Protein AF-A0A2T4HNB2-F1 (afdb_monomer_lite)

Sequence (118 aa):
MADAANAADANAVDANAAAPASALREVIYSCVPATTIIAHYDNSDPDDAEVKISFQGKVYDLDIARSASGARYTSDDGRGPGKTLTWWTKGFEATLYEGTKGGKPEEDKVIATCKEKA

Structure (mmCIF, N/CA/C/O backbone):
data_AF-A0A2T4HNB2-F1
#
_entry.id   AF-A0A2T4HNB2-F1
#
loop_
_atom_site.group_PDB
_atom_site.id
_atom_site.type_symbol
_atom_site.label_atom_id
_atom_site.label_alt_id
_atom_site.label_comp_id
_atom_site.label_asym_id
_atom_site.label_entity_id
_atom_site.label_seq_id
_atom_site.pdbx_PDB_ins_code
_atom_site.Cartn_x
_atom_site.Cartn_y
_atom_site.Cartn_z
_atom_site.occupancy
_atom_site.B_iso_or_equiv
_atom_site.auth_seq_id
_atom_site.auth_comp_id
_atom_site.auth_asym_id
_atom_site.auth_atom_id
_atom_site.pdbx_PDB_model_num
ATOM 1 N N . MET A 1 1 ? 72.584 4.976 -15.816 1.00 38.25 1 MET A N 1
ATOM 2 C CA . MET A 1 1 ? 71.810 5.989 -16.561 1.00 38.25 1 MET A CA 1
ATOM 3 C C . MET A 1 1 ? 70.372 5.842 -16.112 1.00 38.25 1 MET A C 1
ATOM 5 O O . MET A 1 1 ? 69.913 4.714 -15.996 1.00 38.25 1 MET A O 1
ATOM 9 N N . ALA A 1 2 ? 69.790 6.955 -15.680 1.00 42.81 2 ALA A N 1
ATOM 10 C CA . ALA A 1 2 ? 68.493 7.054 -15.024 1.00 42.81 2 ALA A CA 1
ATOM 11 C C . ALA A 1 2 ? 67.327 6.877 -16.007 1.00 42.81 2 ALA A C 1
ATOM 13 O O . ALA A 1 2 ? 67.513 7.148 -17.184 1.00 42.81 2 ALA A O 1
ATOM 14 N N . ASP A 1 3 ? 66.175 6.443 -15.489 1.00 38.00 3 ASP A N 1
ATOM 15 C CA . ASP A 1 3 ? 64.845 7.072 -15.639 1.00 38.00 3 ASP A CA 1
ATOM 16 C C . ASP A 1 3 ? 63.863 6.241 -14.781 1.00 38.00 3 ASP A C 1
ATOM 18 O O . ASP A 1 3 ? 63.739 5.034 -14.962 1.00 38.00 3 ASP A O 1
ATOM 22 N N . ALA A 1 4 ? 63.456 6.714 -13.598 1.00 41.38 4 ALA A N 1
ATOM 23 C CA . ALA A 1 4 ? 62.375 7.673 -13.324 1.00 41.38 4 ALA A CA 1
ATOM 24 C C . ALA A 1 4 ? 60.965 7.050 -13.444 1.00 41.38 4 ALA A C 1
ATOM 26 O O . ALA A 1 4 ? 60.586 6.467 -14.453 1.00 41.38 4 ALA A O 1
ATOM 27 N N . ALA A 1 5 ? 60.222 7.154 -12.339 1.00 48.69 5 ALA A N 1
ATOM 28 C CA . ALA A 1 5 ? 58.898 6.599 -12.076 1.00 48.69 5 ALA A CA 1
ATOM 29 C C . ALA A 1 5 ? 57.784 7.182 -12.962 1.00 48.69 5 ALA A C 1
ATOM 31 O O . ALA A 1 5 ? 57.887 8.341 -13.353 1.00 48.69 5 ALA A O 1
ATOM 32 N N . ASN A 1 6 ? 56.660 6.463 -13.127 1.00 42.88 6 ASN A N 1
ATOM 33 C CA . ASN A 1 6 ? 55.354 7.132 -13.076 1.00 42.88 6 ASN A CA 1
ATOM 34 C C . ASN A 1 6 ? 54.165 6.203 -12.749 1.00 42.88 6 ASN A C 1
ATOM 36 O O . ASN A 1 6 ? 53.884 5.256 -13.475 1.00 42.88 6 ASN A O 1
ATOM 40 N N . ALA A 1 7 ? 53.495 6.557 -11.649 1.00 39.38 7 ALA A N 1
ATOM 41 C CA . ALA A 1 7 ? 52.068 6.448 -11.337 1.00 39.38 7 ALA A CA 1
ATOM 42 C C . ALA A 1 7 ? 51.288 5.182 -11.749 1.00 39.38 7 ALA A C 1
ATOM 44 O O . ALA A 1 7 ? 50.820 5.035 -12.876 1.00 39.38 7 ALA A O 1
ATOM 45 N N . ALA A 1 8 ? 51.004 4.348 -10.746 1.00 47.38 8 ALA A N 1
ATOM 46 C CA . ALA A 1 8 ? 49.711 3.687 -10.658 1.00 47.38 8 ALA A CA 1
ATOM 47 C C . ALA A 1 8 ? 48.630 4.765 -10.487 1.00 47.38 8 ALA A C 1
ATOM 49 O O . ALA A 1 8 ? 48.736 5.521 -9.533 1.00 47.38 8 ALA A O 1
ATOM 50 N N . ASP A 1 9 ? 47.655 4.847 -11.398 1.00 45.56 9 ASP A N 1
ATOM 51 C CA . ASP A 1 9 ? 46.276 5.281 -11.118 1.00 45.56 9 ASP A CA 1
ATOM 52 C C . ASP A 1 9 ? 45.421 5.273 -12.397 1.00 45.56 9 ASP A C 1
ATOM 54 O O . ASP A 1 9 ? 45.626 6.073 -13.307 1.00 45.56 9 ASP A O 1
ATOM 58 N N . ALA A 1 10 ? 44.450 4.359 -12.443 1.00 41.78 10 ALA A N 1
ATOM 59 C CA . ALA A 1 10 ? 43.152 4.534 -13.106 1.00 41.78 10 ALA A CA 1
ATOM 60 C C . ALA A 1 10 ? 42.201 3.418 -12.635 1.00 41.78 10 ALA A C 1
ATOM 62 O O . ALA A 1 10 ? 41.686 2.619 -13.416 1.00 41.78 10 ALA A O 1
ATOM 63 N N . ASN A 1 11 ? 42.018 3.331 -11.317 1.00 49.69 11 ASN A N 1
ATOM 64 C CA . ASN A 1 11 ? 40.928 2.584 -10.709 1.00 49.69 11 ASN A CA 1
ATOM 65 C C . ASN A 1 11 ? 39.737 3.537 -10.557 1.00 49.69 11 ASN A C 1
ATOM 67 O O . ASN A 1 11 ? 39.718 4.316 -9.612 1.00 49.69 11 ASN A O 1
ATOM 71 N N . ALA A 1 12 ? 38.815 3.526 -11.522 1.00 48.88 12 ALA A N 1
ATOM 72 C CA . ALA A 1 12 ? 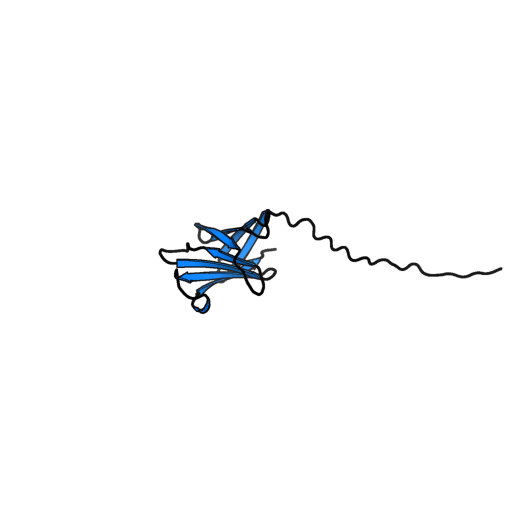37.412 3.940 -11.388 1.00 48.88 12 ALA A CA 1
ATOM 73 C C . ALA A 1 12 ? 36.772 3.947 -12.784 1.00 48.88 12 ALA A C 1
ATOM 75 O O . ALA A 1 12 ? 36.755 4.962 -13.477 1.00 48.88 12 ALA A O 1
ATOM 76 N N . VAL A 1 13 ? 36.245 2.800 -13.206 1.00 48.91 13 VAL A N 1
ATOM 77 C CA . VAL A 1 13 ? 35.044 2.821 -14.040 1.00 48.91 13 VAL A CA 1
ATOM 78 C C . VAL A 1 13 ? 33.923 2.280 -13.181 1.00 48.91 13 VAL A C 1
ATOM 80 O O . VAL A 1 13 ? 33.859 1.094 -12.862 1.00 48.91 13 VAL A O 1
ATOM 83 N N . ASP A 1 14 ? 33.100 3.218 -12.735 1.00 49.88 14 ASP A N 1
ATOM 84 C CA . ASP A 1 14 ? 31.805 3.017 -12.123 1.00 49.88 14 ASP A CA 1
ATOM 85 C C . ASP A 1 14 ? 30.997 1.979 -12.903 1.00 49.88 14 ASP A C 1
ATOM 87 O O . ASP A 1 14 ? 30.348 2.258 -13.908 1.00 49.88 14 ASP A O 1
ATOM 91 N N . ALA A 1 15 ? 31.018 0.755 -12.401 1.00 47.09 15 ALA A N 1
ATOM 92 C CA . ALA A 1 15 ? 29.986 -0.223 -12.650 1.00 47.09 15 ALA A CA 1
ATOM 93 C C . ALA A 1 15 ? 29.483 -0.665 -11.282 1.00 47.09 15 ALA A C 1
ATOM 95 O O . ALA A 1 15 ? 29.708 -1.790 -10.839 1.00 47.09 15 ALA A O 1
ATOM 96 N N . ASN A 1 16 ? 28.741 0.229 -10.620 1.00 42.62 16 ASN A N 1
ATOM 97 C CA . ASN A 1 16 ? 27.637 -0.213 -9.779 1.00 42.62 16 ASN A CA 1
ATOM 98 C C . ASN A 1 16 ? 26.616 -0.887 -10.710 1.00 42.62 16 ASN A C 1
ATOM 100 O O . ASN A 1 16 ? 25.561 -0.335 -11.021 1.00 42.62 16 ASN A O 1
ATOM 104 N N . ALA A 1 17 ? 26.988 -2.059 -11.224 1.00 39.75 17 ALA A N 1
ATOM 105 C CA . ALA A 1 17 ? 26.070 -3.011 -11.789 1.00 39.75 17 ALA A CA 1
ATOM 106 C C . ALA A 1 17 ? 25.174 -3.389 -10.618 1.00 39.75 17 ALA A C 1
ATOM 108 O O . ALA A 1 17 ? 25.547 -4.198 -9.768 1.00 39.75 17 ALA A O 1
ATOM 109 N N . ALA A 1 18 ? 24.027 -2.712 -10.530 1.00 39.84 18 ALA A N 1
ATOM 110 C CA . ALA A 1 18 ? 22.921 -3.210 -9.750 1.00 39.84 18 ALA A CA 1
ATOM 111 C C . ALA A 1 18 ? 22.789 -4.679 -10.153 1.00 39.84 18 ALA A C 1
ATOM 113 O O . ALA A 1 18 ? 22.585 -4.980 -11.333 1.00 39.84 18 ALA A O 1
ATOM 114 N N . ALA A 1 19 ? 23.002 -5.589 -9.196 1.00 42.53 19 ALA A N 1
ATOM 115 C CA . ALA A 1 19 ? 22.588 -6.974 -9.357 1.00 42.53 19 ALA A CA 1
ATOM 116 C C . ALA A 1 19 ? 21.189 -6.948 -9.988 1.00 42.53 19 ALA A C 1
ATOM 118 O O . ALA A 1 19 ? 20.431 -6.038 -9.622 1.00 42.53 19 ALA A O 1
ATOM 119 N N . PRO A 1 20 ? 20.853 -7.847 -10.939 1.00 46.44 20 PRO A N 1
ATOM 120 C CA . PRO A 1 20 ? 19.507 -7.868 -11.495 1.00 46.44 20 PRO A CA 1
ATOM 121 C C . PRO A 1 20 ? 18.585 -7.845 -10.290 1.00 46.44 20 PRO A C 1
ATOM 123 O O . PRO A 1 20 ? 18.707 -8.715 -9.424 1.00 46.44 20 PRO A O 1
ATOM 126 N N . ALA A 1 21 ? 17.813 -6.764 -10.144 1.00 53.16 21 ALA A N 1
ATOM 127 C CA . ALA A 1 21 ? 16.879 -6.670 -9.046 1.00 53.16 21 ALA A CA 1
ATOM 128 C C . ALA A 1 21 ? 16.061 -7.939 -9.197 1.00 53.16 21 ALA A C 1
ATOM 130 O O . ALA A 1 21 ? 15.466 -8.132 -10.257 1.00 53.16 21 ALA A O 1
ATOM 131 N N . SER A 1 22 ? 16.175 -8.866 -8.240 1.00 54.88 22 SER A N 1
ATOM 132 C CA . SER A 1 22 ? 15.353 -10.061 -8.250 1.00 54.88 22 SER A CA 1
ATOM 133 C C . SER A 1 22 ? 13.948 -9.545 -8.477 1.00 54.88 22 SER A C 1
ATOM 135 O O . SER A 1 22 ? 13.453 -8.758 -7.669 1.00 54.88 22 SER A O 1
ATOM 137 N N . ALA A 1 23 ? 13.400 -9.863 -9.649 1.00 74.25 23 ALA A N 1
ATOM 138 C CA . ALA A 1 23 ? 12.146 -9.289 -10.097 1.00 74.25 23 ALA A CA 1
ATOM 139 C C . ALA A 1 23 ? 11.083 -9.472 -9.013 1.00 74.25 23 ALA A C 1
ATOM 141 O O . A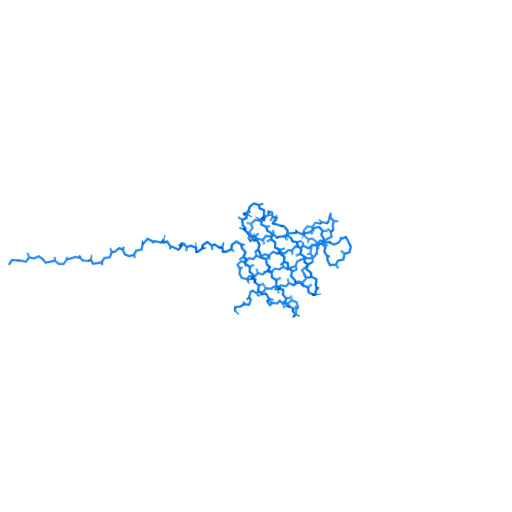LA A 1 23 ? 10.349 -8.551 -8.672 1.00 74.25 23 ALA A O 1
ATOM 142 N N . LEU A 1 24 ? 11.160 -10.630 -8.361 1.00 87.75 24 LEU A N 1
ATOM 143 C CA . LEU A 1 24 ? 10.506 -10.931 -7.109 1.00 87.75 24 LEU A CA 1
ATOM 144 C C . LEU A 1 24 ? 11.340 -10.453 -5.914 1.00 87.75 24 LEU A C 1
ATOM 146 O O . LEU A 1 24 ? 12.453 -10.939 -5.679 1.00 87.75 24 LEU A O 1
ATOM 150 N N . ARG A 1 25 ? 10.773 -9.548 -5.114 1.00 91.31 25 ARG A N 1
ATOM 151 C CA . ARG A 1 25 ? 11.370 -9.071 -3.859 1.00 91.31 25 ARG A CA 1
ATOM 152 C C . ARG A 1 25 ? 10.345 -9.107 -2.735 1.00 91.31 25 ARG A C 1
ATOM 154 O O . ARG A 1 25 ? 9.310 -8.461 -2.822 1.00 91.31 25 ARG A O 1
ATOM 161 N N . GLU A 1 26 ? 10.673 -9.778 -1.639 1.00 94.06 26 GLU A N 1
ATOM 162 C CA . GLU A 1 26 ? 9.913 -9.682 -0.391 1.00 94.06 26 GLU A CA 1
ATOM 163 C C . GLU A 1 26 ? 10.547 -8.648 0.544 1.00 94.06 26 GLU A C 1
ATOM 165 O O . GLU A 1 26 ? 11.769 -8.591 0.695 1.00 94.06 26 GLU A O 1
ATOM 170 N N . VAL A 1 27 ? 9.712 -7.818 1.168 1.00 95.19 27 VAL A N 1
ATOM 171 C CA . VAL A 1 27 ? 10.141 -6.736 2.054 1.00 95.19 27 VAL A CA 1
ATOM 172 C C . VAL A 1 27 ? 9.206 -6.629 3.240 1.00 95.19 27 VAL A C 1
ATOM 174 O O . VAL A 1 27 ? 7.992 -6.500 3.089 1.00 95.19 27 VAL A O 1
ATOM 177 N N . ILE A 1 28 ? 9.781 -6.618 4.437 1.00 96.62 28 ILE A N 1
ATOM 178 C CA . ILE A 1 28 ? 9.030 -6.452 5.677 1.00 96.62 28 ILE A CA 1
ATOM 179 C C . ILE A 1 28 ? 9.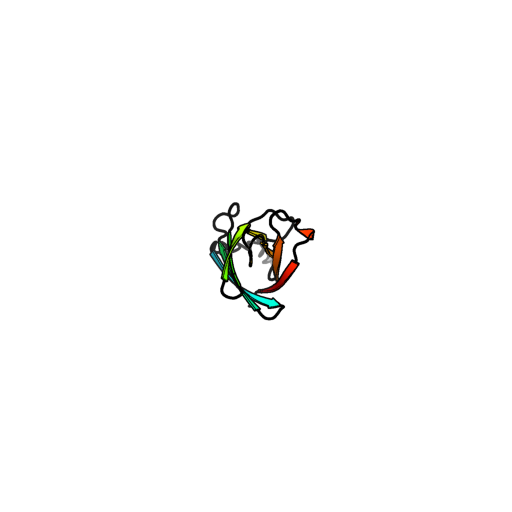155 -4.999 6.122 1.00 96.62 28 ILE A C 1
ATOM 181 O O . ILE A 1 28 ? 10.256 -4.491 6.312 1.00 96.62 28 ILE A O 1
ATOM 185 N N . TYR A 1 29 ? 8.029 -4.335 6.342 1.00 96.56 29 TYR A N 1
ATOM 186 C CA . TYR A 1 29 ? 7.964 -2.963 6.820 1.00 96.56 29 TYR A CA 1
ATOM 187 C C . TYR A 1 29 ? 7.495 -2.901 8.271 1.00 96.56 29 TYR A C 1
ATOM 189 O O . TYR A 1 29 ? 6.521 -3.549 8.661 1.00 96.56 29 TYR A O 1
ATOM 197 N N . SER A 1 30 ? 8.162 -2.064 9.062 1.00 96.44 30 SER A N 1
ATOM 198 C CA . SER A 1 30 ? 7.684 -1.636 10.378 1.00 96.44 30 SER A CA 1
ATOM 199 C C . SER A 1 30 ? 6.972 -0.297 10.234 1.00 96.44 30 SER A C 1
ATOM 201 O O . SER A 1 30 ? 7.547 0.654 9.703 1.00 96.44 30 SER A O 1
ATOM 203 N N . CYS A 1 31 ? 5.723 -0.224 10.686 1.00 96.19 31 CYS A N 1
ATOM 204 C CA . CYS A 1 31 ? 4.839 0.894 10.388 1.00 96.19 31 CYS A CA 1
ATOM 205 C C . CYS A 1 31 ? 4.265 1.563 11.642 1.00 96.19 31 CYS A C 1
ATOM 207 O O . CYS A 1 31 ? 4.210 0.976 12.725 1.00 96.19 31 CYS A O 1
ATOM 209 N N . VAL A 1 32 ? 3.803 2.799 11.457 1.00 94.81 32 VAL A N 1
ATOM 210 C CA . VAL A 1 32 ? 3.066 3.614 12.424 1.00 94.81 32 VAL A CA 1
ATOM 211 C C . VAL A 1 32 ? 1.667 3.890 11.854 1.00 94.81 32 VAL A C 1
ATOM 213 O O . VAL A 1 32 ? 1.586 4.394 10.732 1.00 94.81 32 VAL A O 1
ATOM 216 N N . PRO A 1 33 ? 0.570 3.594 12.584 1.00 91.81 33 PRO A N 1
ATOM 217 C CA . PRO A 1 33 ? 0.517 2.989 13.924 1.00 91.81 33 PRO A CA 1
ATOM 218 C C . PRO A 1 33 ? 1.101 1.570 13.946 1.00 91.81 33 PRO A C 1
ATOM 220 O O . PRO A 1 33 ? 1.179 0.946 12.898 1.00 91.81 33 PRO A O 1
ATOM 223 N N . ALA A 1 34 ? 1.519 1.084 15.125 1.00 91.44 34 ALA A N 1
ATOM 224 C CA . ALA A 1 34 ? 2.301 -0.148 15.295 1.00 91.44 34 ALA A CA 1
ATOM 225 C C . ALA A 1 34 ? 1.688 -1.353 14.560 1.00 91.44 34 ALA A C 1
ATOM 227 O O . ALA A 1 34 ? 0.768 -2.015 15.042 1.00 91.44 34 ALA A O 1
ATOM 228 N N . THR A 1 35 ? 2.204 -1.618 13.365 1.00 93.62 35 THR A N 1
ATOM 229 C CA . THR A 1 35 ? 1.752 -2.685 12.479 1.00 93.62 35 THR A CA 1
ATOM 230 C C . THR A 1 35 ? 2.901 -3.108 11.574 1.00 93.62 35 THR A C 1
ATOM 232 O O . THR A 1 35 ? 3.899 -2.395 11.430 1.00 93.62 35 THR A O 1
ATOM 235 N N . THR A 1 36 ? 2.777 -4.291 10.992 1.00 95.38 36 THR A N 1
ATOM 236 C CA . THR A 1 36 ? 3.758 -4.847 10.065 1.00 95.38 36 THR A CA 1
ATOM 237 C C . THR A 1 36 ? 3.067 -5.081 8.739 1.00 95.38 36 THR A C 1
ATOM 239 O O . THR A 1 36 ? 1.980 -5.659 8.704 1.00 95.38 36 THR A O 1
ATOM 242 N N . ILE A 1 37 ? 3.704 -4.619 7.668 1.00 96.81 37 ILE A N 1
ATOM 243 C CA . ILE A 1 37 ? 3.273 -4.885 6.298 1.00 96.81 37 ILE A CA 1
ATOM 244 C C . ILE A 1 37 ? 4.362 -5.710 5.634 1.00 96.81 37 ILE A C 1
ATOM 246 O O . ILE A 1 37 ? 5.529 -5.331 5.676 1.00 96.81 37 ILE A O 1
ATOM 250 N N . ILE A 1 38 ? 3.984 -6.835 5.040 1.00 96.94 38 ILE A N 1
ATOM 251 C CA . ILE A 1 38 ? 4.883 -7.630 4.199 1.00 96.94 38 ILE A CA 1
ATOM 252 C C . ILE A 1 38 ? 4.487 -7.339 2.760 1.00 96.94 38 ILE A C 1
ATOM 254 O O . ILE A 1 38 ? 3.328 -7.542 2.409 1.00 96.94 38 ILE A O 1
ATOM 258 N N . ALA A 1 39 ? 5.413 -6.822 1.964 1.00 96.62 39 ALA A N 1
ATOM 259 C CA . ALA A 1 39 ? 5.206 -6.530 0.555 1.00 96.62 39 ALA A CA 1
ATOM 260 C C . ALA A 1 39 ? 5.999 -7.529 -0.288 1.00 96.62 39 ALA A C 1
ATOM 262 O O . ALA A 1 39 ? 7.212 -7.654 -0.119 1.00 96.62 39 ALA A O 1
ATOM 263 N N . HIS A 1 40 ? 5.317 -8.210 -1.199 1.00 96.25 40 HIS A N 1
ATOM 264 C CA . HIS A 1 40 ? 5.927 -9.042 -2.227 1.00 96.25 40 HIS A CA 1
ATOM 265 C C . HIS A 1 40 ? 5.796 -8.291 -3.543 1.00 96.25 40 HIS A C 1
ATOM 267 O O . HIS A 1 40 ? 4.697 -8.175 -4.078 1.00 96.25 40 HIS A O 1
ATOM 273 N N . TYR A 1 41 ? 6.897 -7.727 -4.013 1.00 94.50 41 TYR A N 1
ATOM 274 C CA . TYR A 1 41 ? 6.961 -7.040 -5.291 1.00 94.50 41 TYR A CA 1
ATOM 275 C C . TYR A 1 41 ? 7.253 -8.044 -6.394 1.00 94.50 41 TYR A C 1
ATOM 277 O O . TYR A 1 41 ? 8.150 -8.870 -6.223 1.00 94.50 41 TYR A O 1
ATOM 285 N N . ASP A 1 42 ? 6.551 -7.910 -7.509 1.00 93.06 42 ASP A N 1
ATOM 286 C CA . ASP A 1 42 ? 6.892 -8.512 -8.788 1.00 93.06 42 ASP A CA 1
ATOM 287 C C . ASP A 1 42 ? 7.153 -7.390 -9.795 1.00 93.06 42 ASP A C 1
ATOM 289 O O . ASP A 1 42 ? 6.242 -6.733 -10.278 1.00 93.06 42 ASP A O 1
ATOM 293 N N . ASN A 1 43 ? 8.428 -7.129 -10.062 1.00 86.25 43 ASN A N 1
ATOM 294 C CA . ASN A 1 43 ? 8.896 -6.176 -11.064 1.00 86.25 43 ASN A CA 1
ATOM 295 C C . ASN A 1 43 ? 9.540 -6.917 -12.246 1.00 86.25 43 ASN A C 1
ATOM 297 O O . ASN A 1 43 ? 10.524 -6.432 -12.810 1.00 86.25 43 ASN A O 1
ATOM 301 N N . SER A 1 44 ? 9.064 -8.129 -12.566 1.00 86.50 44 SER A N 1
ATOM 302 C CA . SER A 1 44 ? 9.568 -8.905 -13.713 1.00 86.50 44 SER A CA 1
ATOM 303 C C . SER A 1 44 ? 9.338 -8.162 -15.020 1.00 86.50 44 SER A C 1
ATOM 305 O O . SER A 1 44 ? 10.203 -8.183 -15.896 1.00 86.50 44 SER A O 1
ATOM 307 N N . ASP A 1 45 ? 8.200 -7.476 -15.105 1.00 86.00 45 ASP A N 1
ATOM 308 C CA . ASP A 1 45 ? 7.888 -6.507 -16.139 1.00 86.00 45 ASP A CA 1
ATOM 309 C C . ASP A 1 45 ? 7.777 -5.113 -15.493 1.00 86.00 45 ASP A C 1
ATOM 311 O O . ASP A 1 45 ? 6.915 -4.898 -14.642 1.00 86.00 45 ASP A O 1
ATOM 315 N N . PRO A 1 46 ? 8.656 -4.152 -15.827 1.00 76.06 46 PRO A N 1
ATOM 316 C CA . PRO A 1 46 ? 8.581 -2.807 -15.264 1.00 76.06 46 PRO A CA 1
ATOM 317 C C . PRO A 1 46 ? 7.348 -2.014 -15.730 1.00 76.06 46 PRO A C 1
ATOM 319 O O . PRO A 1 46 ? 6.989 -1.040 -15.064 1.00 76.06 46 PRO A O 1
ATOM 322 N N . ASP A 1 47 ? 6.721 -2.391 -16.850 1.00 82.56 47 ASP A N 1
ATOM 323 C CA . ASP A 1 47 ? 5.491 -1.763 -17.344 1.00 82.56 47 ASP A CA 1
ATOM 324 C C . ASP A 1 47 ? 4.228 -2.354 -16.688 1.00 82.56 47 ASP A C 1
ATOM 326 O O . ASP A 1 47 ? 3.179 -1.706 -16.708 1.00 82.56 47 ASP A O 1
ATOM 330 N N . ASP A 1 48 ? 4.348 -3.530 -16.062 1.00 87.56 48 ASP A N 1
ATOM 331 C CA . ASP A 1 48 ? 3.273 -4.274 -15.388 1.00 87.56 48 ASP A CA 1
ATOM 332 C C . ASP A 1 48 ? 3.717 -4.748 -13.994 1.00 87.56 48 ASP A C 1
ATOM 334 O O . ASP A 1 48 ? 3.533 -5.894 -13.594 1.00 87.56 48 ASP A O 1
ATOM 338 N N . ALA A 1 49 ? 4.400 -3.866 -13.263 1.00 90.00 49 ALA A N 1
ATOM 339 C CA . ALA A 1 49 ? 4.888 -4.192 -11.934 1.00 90.00 49 ALA A CA 1
ATOM 340 C C . ALA A 1 49 ? 3.727 -4.301 -10.936 1.00 90.00 49 ALA A C 1
ATOM 342 O O . ALA A 1 49 ? 2.882 -3.410 -10.830 1.00 90.00 49 ALA A O 1
ATOM 343 N N . GLU A 1 50 ? 3.744 -5.349 -10.126 1.00 94.31 50 GLU A N 1
ATOM 344 C CA . GLU A 1 50 ? 2.710 -5.642 -9.140 1.00 94.31 50 GLU A CA 1
ATOM 345 C C . GLU A 1 50 ? 3.306 -5.687 -7.730 1.00 94.31 50 GLU A C 1
ATOM 347 O O . GLU A 1 50 ? 4.493 -5.953 -7.505 1.00 94.31 50 GLU A O 1
ATOM 352 N N . VAL A 1 51 ? 2.462 -5.455 -6.731 1.00 95.81 51 VAL A N 1
ATOM 353 C CA . VAL A 1 51 ? 2.806 -5.711 -5.336 1.00 95.81 51 VAL A CA 1
ATOM 354 C C . VAL A 1 51 ? 1.645 -6.355 -4.603 1.00 95.81 51 VAL A C 1
ATOM 356 O O . VAL A 1 51 ? 0.509 -5.886 -4.638 1.00 95.81 51 VAL A O 1
ATOM 359 N N . LYS A 1 52 ? 1.956 -7.406 -3.849 1.00 97.00 52 LYS A N 1
ATOM 360 C CA . LYS A 1 52 ? 1.032 -8.017 -2.897 1.00 97.00 52 LYS A CA 1
ATOM 361 C C . LYS A 1 52 ? 1.417 -7.582 -1.500 1.00 97.00 52 LYS A C 1
ATOM 363 O O . LYS A 1 52 ? 2.496 -7.934 -1.021 1.00 97.00 52 LYS A O 1
ATOM 368 N N . ILE A 1 53 ? 0.550 -6.829 -0.831 1.00 96.62 53 ILE A N 1
ATOM 369 C CA . ILE A 1 53 ? 0.779 -6.418 0.556 1.00 96.62 53 ILE A CA 1
ATOM 370 C C . ILE A 1 53 ? -0.090 -7.233 1.508 1.00 96.62 53 ILE A C 1
ATOM 372 O O . ILE A 1 53 ? -1.306 -7.329 1.355 1.00 96.62 53 ILE A O 1
ATOM 376 N N . SER A 1 54 ? 0.536 -7.792 2.537 1.00 96.50 54 SER A N 1
ATOM 377 C CA . SER A 1 54 ? -0.150 -8.407 3.669 1.00 96.50 54 SER A CA 1
ATOM 378 C C . SER A 1 54 ? -0.302 -7.377 4.783 1.00 96.50 54 SER A C 1
ATOM 380 O O . SER A 1 54 ? 0.689 -6.951 5.378 1.00 96.50 54 SER A O 1
ATOM 382 N N . PHE A 1 55 ? -1.538 -6.979 5.081 1.00 94.00 55 PHE A N 1
ATOM 383 C CA . PHE A 1 55 ? -1.860 -5.972 6.089 1.00 94.00 55 PHE A CA 1
ATOM 384 C C . PHE A 1 55 ? -3.105 -6.366 6.894 1.00 94.00 55 PHE A C 1
ATOM 386 O O . PHE A 1 55 ? -4.164 -6.648 6.336 1.00 94.00 55 PHE A O 1
ATOM 393 N N . GLN A 1 56 ? -2.986 -6.374 8.228 1.00 89.88 56 GLN A N 1
ATOM 394 C CA . GLN A 1 56 ? -4.065 -6.751 9.162 1.00 89.88 56 GLN A CA 1
ATOM 395 C C . GLN A 1 56 ? -4.711 -8.118 8.851 1.00 89.88 56 GLN A C 1
ATOM 397 O O . GLN A 1 56 ? -5.921 -8.289 8.977 1.00 89.88 56 GLN A O 1
ATOM 402 N N . GLY A 1 57 ? -3.902 -9.096 8.426 1.00 90.06 57 GLY A N 1
ATOM 403 C CA . GLY A 1 57 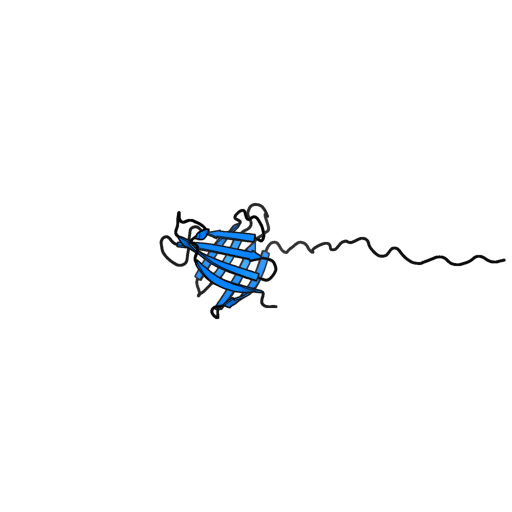? -4.369 -10.449 8.099 1.00 90.06 57 GLY A CA 1
ATOM 404 C C . GLY A 1 57 ? -5.122 -10.564 6.769 1.00 90.06 57 GLY A C 1
ATOM 405 O O . GLY A 1 57 ? -5.671 -11.622 6.480 1.00 90.06 57 GLY A O 1
ATOM 406 N N . LYS A 1 58 ? -5.149 -9.497 5.964 1.00 93.50 58 LYS A N 1
ATOM 407 C CA . LYS A 1 58 ? -5.663 -9.497 4.593 1.00 93.50 58 LYS A CA 1
ATOM 408 C C . LYS A 1 58 ? -4.516 -9.288 3.614 1.00 93.50 58 LYS A C 1
ATOM 410 O O . LYS A 1 58 ? -3.544 -8.609 3.942 1.00 93.50 58 LYS A O 1
ATOM 415 N N . VAL A 1 59 ? -4.657 -9.861 2.427 1.00 95.38 59 VAL A N 1
ATOM 416 C CA . VAL A 1 59 ? -3.747 -9.641 1.302 1.00 95.38 59 VAL A CA 1
ATOM 417 C C . VAL A 1 59 ? -4.449 -8.726 0.311 1.00 95.38 59 VAL A C 1
ATOM 419 O O . VAL A 1 59 ? -5.643 -8.896 0.069 1.00 95.38 59 VAL A O 1
ATOM 422 N N . TYR A 1 60 ? -3.714 -7.753 -0.211 1.00 95.94 60 TYR A N 1
ATOM 423 C CA . TYR A 1 60 ? -4.180 -6.850 -1.253 1.00 95.94 60 TYR A CA 1
ATOM 424 C C . TYR A 1 60 ? -3.194 -6.908 -2.409 1.00 95.94 60 TYR A C 1
ATOM 426 O O . TYR A 1 60 ? -1.995 -6.730 -2.190 1.00 95.94 60 TYR A O 1
ATOM 434 N N . ASP A 1 61 ? -3.711 -7.160 -3.604 1.00 96.25 61 ASP A N 1
ATOM 435 C CA . ASP A 1 61 ? -2.982 -7.039 -4.859 1.00 96.25 61 ASP A CA 1
ATOM 436 C C . ASP A 1 61 ? -3.116 -5.590 -5.353 1.00 96.25 61 ASP A C 1
ATOM 438 O O . ASP A 1 61 ? -4.213 -5.019 -5.330 1.00 96.25 61 ASP A O 1
ATOM 442 N N . LEU A 1 62 ? -1.992 -4.970 -5.714 1.00 96.69 62 LEU A N 1
ATOM 443 C CA . LEU A 1 62 ? -1.930 -3.607 -6.229 1.00 96.69 62 LEU A CA 1
ATOM 444 C C . LEU A 1 62 ? -1.029 -3.550 -7.459 1.00 96.69 62 LEU A C 1
ATOM 446 O O . LEU A 1 62 ? 0.075 -4.094 -7.448 1.00 96.69 62 LEU A O 1
ATOM 450 N N . ASP A 1 63 ? -1.459 -2.769 -8.440 1.00 95.19 63 ASP A N 1
ATOM 451 C CA . ASP A 1 63 ? -0.770 -2.605 -9.716 1.00 95.19 63 ASP A CA 1
ATOM 452 C C . ASP A 1 63 ? -0.023 -1.277 -9.754 1.00 95.19 63 ASP A C 1
ATOM 454 O O . ASP A 1 63 ? -0.463 -0.283 -9.159 1.00 95.19 63 ASP A O 1
ATOM 458 N N . ILE A 1 64 ? 1.105 -1.230 -10.463 1.00 93.75 64 ILE A N 1
ATOM 459 C CA . ILE A 1 64 ? 1.877 -0.003 -10.626 1.00 93.75 64 ILE A CA 1
ATOM 460 C C . ILE A 1 64 ? 1.035 1.079 -11.317 1.00 93.75 64 ILE A C 1
ATOM 462 O O . ILE A 1 64 ? 0.417 0.902 -12.363 1.00 93.75 64 ILE A O 1
ATOM 466 N N . ALA A 1 65 ? 1.047 2.268 -10.731 1.00 91.94 65 ALA A N 1
ATOM 467 C CA . ALA A 1 65 ? 0.402 3.457 -11.246 1.00 91.94 65 ALA A CA 1
ATOM 468 C C . ALA A 1 65 ? 1.440 4.557 -11.452 1.00 91.94 65 ALA A C 1
ATOM 470 O O . ALA A 1 65 ? 2.285 4.823 -10.593 1.00 91.94 65 ALA A O 1
ATOM 471 N N . ARG A 1 66 ? 1.323 5.287 -12.567 1.00 89.12 66 ARG A N 1
ATOM 472 C CA . ARG A 1 66 ? 2.228 6.403 -12.876 1.00 89.12 66 ARG A CA 1
ATOM 473 C C . ARG A 1 66 ? 2.296 7.405 -11.722 1.00 89.12 66 ARG A C 1
ATOM 475 O O . ARG A 1 66 ? 1.266 7.845 -11.206 1.00 89.12 66 ARG A O 1
ATOM 482 N N . SER A 1 67 ? 3.509 7.798 -11.361 1.00 87.88 67 SER A N 1
ATOM 483 C CA . SER A 1 67 ? 3.829 8.749 -10.296 1.00 87.88 67 SER A CA 1
ATOM 484 C C . SER A 1 67 ? 4.984 9.650 -10.744 1.00 87.88 67 SER A C 1
ATOM 486 O O . SER A 1 67 ? 5.792 9.279 -11.592 1.00 87.88 67 SER A O 1
ATOM 488 N N . ALA A 1 68 ? 5.074 10.857 -10.180 1.00 80.69 68 ALA A N 1
ATOM 489 C CA . ALA A 1 68 ? 6.190 11.763 -10.470 1.00 80.69 68 ALA A CA 1
ATOM 490 C C . ALA A 1 68 ? 7.494 11.345 -9.761 1.00 80.69 68 ALA A C 1
ATOM 492 O O . ALA A 1 68 ? 8.584 11.692 -10.206 1.00 80.69 68 ALA A O 1
ATOM 493 N N . SER A 1 69 ? 7.392 10.629 -8.635 1.00 86.19 69 SER A N 1
ATOM 494 C CA . SER A 1 69 ? 8.539 10.099 -7.893 1.00 86.19 69 SER A CA 1
ATOM 495 C C . SER A 1 69 ? 8.123 8.923 -7.015 1.00 86.19 69 SER A C 1
ATOM 497 O O . SER A 1 69 ? 7.002 8.917 -6.496 1.00 86.19 69 SER A O 1
ATOM 499 N N . GLY A 1 70 ? 9.045 7.986 -6.790 1.00 89.25 70 GLY A N 1
ATOM 500 C CA . GLY A 1 70 ? 8.766 6.762 -6.035 1.00 89.25 70 GLY A CA 1
ATOM 501 C C . GLY A 1 70 ? 7.880 5.786 -6.811 1.00 89.25 70 GLY A C 1
ATOM 502 O O . GLY A 1 70 ? 7.346 6.138 -7.861 1.00 89.25 70 GLY A O 1
ATOM 503 N N . ALA A 1 71 ? 7.702 4.572 -6.297 1.00 92.88 71 ALA A N 1
ATOM 504 C CA . ALA A 1 71 ? 6.822 3.589 -6.920 1.00 92.88 71 ALA A CA 1
ATOM 505 C C . ALA A 1 71 ? 5.456 3.634 -6.233 1.00 92.88 71 ALA A C 1
ATOM 507 O O . ALA A 1 71 ? 5.353 3.437 -5.021 1.00 92.88 71 ALA A O 1
ATOM 508 N N . ARG A 1 72 ? 4.415 3.967 -6.997 1.00 94.56 72 ARG A N 1
ATOM 509 C CA . ARG A 1 72 ? 3.042 4.040 -6.501 1.00 94.56 72 ARG A CA 1
ATOM 510 C C . ARG A 1 72 ? 2.269 2.872 -7.075 1.00 94.56 72 ARG A C 1
ATOM 512 O O . ARG A 1 72 ? 2.202 2.753 -8.285 1.00 94.56 72 ARG A O 1
ATOM 519 N N . TYR A 1 73 ? 1.653 2.088 -6.211 1.00 95.31 73 TYR A N 1
ATOM 520 C CA . TYR A 1 73 ? 0.800 0.972 -6.573 1.00 95.31 73 TYR A CA 1
ATOM 521 C C . TYR A 1 73 ? -0.610 1.247 -6.072 1.00 95.31 73 TYR A C 1
ATOM 523 O O . TYR A 1 73 ? -0.776 1.791 -4.978 1.00 95.31 73 TYR A O 1
ATOM 531 N N . THR A 1 74 ? -1.624 0.914 -6.856 1.00 95.38 74 THR A N 1
ATOM 532 C CA . THR A 1 74 ? -3.025 1.200 -6.532 1.00 95.38 74 THR A CA 1
ATOM 533 C C . THR A 1 74 ? -3.900 -0.014 -6.766 1.00 95.38 74 THR A C 1
ATOM 535 O O . THR A 1 74 ? -3.616 -0.815 -7.646 1.00 95.38 74 THR A O 1
ATOM 538 N N . SER A 1 75 ? -4.987 -0.115 -6.011 1.00 94.62 75 SER A N 1
ATOM 539 C CA . SER A 1 75 ? -6.031 -1.110 -6.222 1.00 94.62 75 SER A CA 1
ATOM 540 C C . SER A 1 75 ? -7.406 -0.462 -6.130 1.00 94.62 75 SER A C 1
ATOM 542 O O . SER A 1 75 ? -7.641 0.416 -5.291 1.00 94.62 75 SER A O 1
ATOM 544 N N . ASP A 1 76 ? -8.319 -0.917 -6.987 1.00 91.81 76 ASP A N 1
ATOM 545 C CA . ASP A 1 76 ? -9.740 -0.564 -6.929 1.00 91.81 76 ASP A CA 1
ATOM 546 C C . ASP A 1 76 ? -10.467 -1.216 -5.744 1.00 91.81 76 ASP A C 1
ATOM 548 O O . ASP A 1 76 ? -11.604 -0.838 -5.436 1.00 91.81 76 ASP A O 1
ATOM 552 N N . ASP A 1 77 ? -9.802 -2.166 -5.085 1.00 89.56 77 ASP A N 1
ATOM 553 C CA . ASP A 1 77 ? -10.233 -2.793 -3.853 1.00 89.56 77 ASP A CA 1
ATOM 554 C C . ASP A 1 77 ? -9.465 -2.224 -2.658 1.00 89.56 77 ASP A C 1
ATOM 556 O O . ASP A 1 77 ? -8.288 -1.859 -2.712 1.00 89.56 77 ASP A O 1
ATOM 560 N N . GLY A 1 78 ? -10.157 -2.144 -1.528 1.00 90.00 78 GLY A N 1
ATOM 561 C CA . GLY A 1 78 ? -9.578 -1.655 -0.292 1.00 90.00 78 GLY A CA 1
ATOM 562 C C . GLY A 1 78 ? -10.067 -2.417 0.919 1.00 90.00 78 GLY A C 1
ATOM 563 O O . GLY A 1 78 ? -10.598 -3.524 0.832 1.00 90.00 78 GLY A O 1
ATOM 564 N N . ARG A 1 79 ? -9.895 -1.835 2.108 1.00 92.00 79 ARG A N 1
ATOM 565 C CA . ARG A 1 79 ? -10.203 -2.555 3.357 1.00 92.00 79 ARG A CA 1
ATOM 566 C C . ARG A 1 79 ? -11.704 -2.756 3.588 1.00 92.00 79 ARG A C 1
ATOM 568 O O . ARG A 1 79 ? -12.075 -3.553 4.455 1.00 92.00 79 ARG A O 1
ATOM 575 N N . GLY A 1 80 ? -12.549 -2.058 2.826 1.00 89.94 80 GLY A N 1
ATOM 576 C CA . GLY A 1 80 ? -14.006 -2.138 2.864 1.00 89.94 80 GLY A CA 1
ATOM 577 C C . GLY A 1 80 ? -14.656 -1.790 1.516 1.00 89.94 80 GLY A C 1
ATOM 578 O O . GLY A 1 80 ? -13.974 -1.331 0.601 1.00 89.94 80 GLY A O 1
ATOM 579 N N . PRO A 1 81 ? -15.977 -1.998 1.379 1.00 89.88 81 PRO A N 1
ATOM 580 C CA . PRO A 1 81 ? -16.690 -1.774 0.125 1.00 89.88 81 PRO A CA 1
ATOM 581 C C . PRO A 1 81 ? -16.615 -0.308 -0.317 1.00 89.88 81 PRO A C 1
ATOM 583 O O . PRO A 1 81 ? -16.820 0.607 0.483 1.00 89.88 81 PRO A O 1
ATOM 586 N N . GLY A 1 82 ? -16.326 -0.093 -1.603 1.00 91.62 82 GLY A N 1
ATOM 587 C CA . GLY A 1 82 ? -16.182 1.243 -2.193 1.00 91.62 82 GLY A CA 1
ATOM 588 C C . GLY A 1 82 ? -14.900 1.981 -1.790 1.00 91.62 82 GLY A C 1
ATOM 589 O O . GLY A 1 82 ? -14.784 3.176 -2.062 1.00 91.62 82 GLY A O 1
ATOM 590 N N . LYS A 1 83 ? -13.953 1.302 -1.135 1.00 95.25 83 LYS A N 1
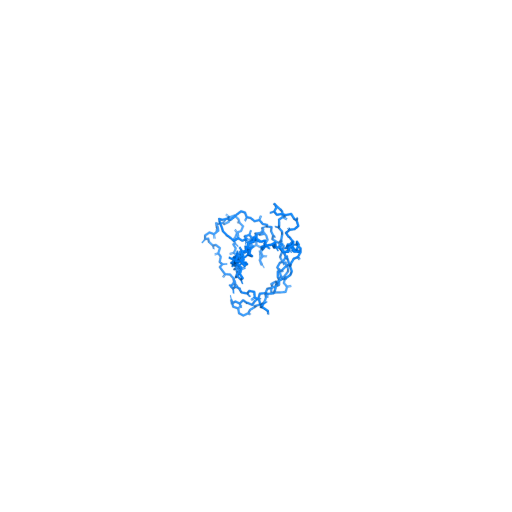ATOM 591 C CA . LYS A 1 83 ? -12.630 1.838 -0.806 1.00 95.25 83 LYS A CA 1
ATOM 592 C C . LYS A 1 83 ? -11.587 1.329 -1.781 1.00 95.25 83 LYS A C 1
ATOM 594 O O . LYS A 1 83 ? -11.726 0.234 -2.305 1.00 95.25 83 LYS A O 1
ATOM 599 N N . THR A 1 84 ? -10.557 2.136 -1.962 1.00 95.94 84 THR A N 1
ATOM 600 C CA . THR A 1 84 ? -9.366 1.826 -2.751 1.00 95.94 84 THR A CA 1
ATOM 601 C C . THR A 1 84 ? -8.155 1.862 -1.833 1.00 95.94 84 THR A C 1
ATOM 603 O O . THR A 1 84 ? -8.199 2.471 -0.756 1.00 95.94 84 THR A O 1
ATOM 606 N N . LEU A 1 85 ? -7.070 1.217 -2.240 1.00 96.62 85 LEU A N 1
ATOM 607 C CA . LEU A 1 85 ? -5.796 1.298 -1.536 1.00 96.62 85 LEU A CA 1
ATOM 608 C C . LEU A 1 85 ? -4.709 1.810 -2.463 1.00 96.62 85 LEU A C 1
ATOM 610 O O . LEU A 1 85 ? -4.645 1.442 -3.631 1.00 96.62 85 LEU A O 1
ATOM 614 N N . THR A 1 86 ? -3.828 2.624 -1.896 1.00 96.75 86 THR A N 1
ATOM 615 C CA . THR A 1 86 ? -2.626 3.099 -2.571 1.00 96.75 86 THR A CA 1
ATOM 616 C C . THR A 1 86 ? -1.426 2.785 -1.694 1.00 96.75 86 THR A C 1
ATOM 618 O O . THR A 1 86 ? -1.338 3.251 -0.559 1.00 96.75 86 THR A O 1
ATOM 621 N N . TRP A 1 87 ? -0.483 2.017 -2.220 1.00 97.12 87 TRP A N 1
ATOM 622 C CA . TRP A 1 87 ? 0.809 1.762 -1.603 1.00 97.12 87 TRP A CA 1
ATOM 623 C C . TRP A 1 87 ? 1.878 2.575 -2.321 1.00 97.12 87 TRP A C 1
ATOM 625 O O . TRP A 1 87 ? 2.140 2.356 -3.499 1.00 97.12 87 TRP A O 1
ATOM 635 N N . TRP A 1 88 ? 2.497 3.535 -1.637 1.00 96.31 88 TRP A N 1
ATOM 636 C CA . TRP A 1 88 ? 3.490 4.411 -2.257 1.00 96.31 88 TRP A CA 1
ATOM 637 C C . TRP A 1 88 ? 4.828 4.313 -1.544 1.00 96.31 88 TRP A C 1
ATOM 639 O O . TRP A 1 88 ? 4.938 4.659 -0.368 1.00 96.31 88 TRP A O 1
ATOM 649 N N . THR A 1 89 ? 5.852 3.864 -2.263 1.00 95.44 89 THR A N 1
ATOM 650 C CA . THR A 1 89 ? 7.213 3.710 -1.754 1.00 95.44 89 THR A CA 1
ATOM 651 C C . THR A 1 89 ? 8.138 4.813 -2.250 1.00 95.44 89 THR A C 1
ATOM 653 O O . THR A 1 89 ? 8.012 5.326 -3.367 1.00 95.44 89 THR A O 1
ATOM 656 N N . LYS A 1 90 ? 9.109 5.175 -1.412 1.00 91.00 90 LYS A N 1
ATOM 657 C CA . LYS A 1 90 ? 10.190 6.101 -1.741 1.00 91.00 90 LYS A CA 1
ATOM 658 C C . LYS A 1 90 ? 11.449 5.697 -0.978 1.00 91.00 90 LYS A C 1
ATOM 660 O O . LYS A 1 90 ? 11.547 5.896 0.230 1.00 91.00 90 LYS A O 1
ATOM 665 N N . GLY A 1 91 ? 12.425 5.130 -1.686 1.00 90.12 91 GLY A N 1
ATOM 666 C CA . GLY A 1 91 ? 13.608 4.552 -1.045 1.00 90.12 91 GLY A CA 1
ATOM 667 C C . GLY A 1 91 ? 13.207 3.436 -0.077 1.00 90.12 91 GLY A C 1
ATOM 668 O O . GLY A 1 91 ? 12.491 2.522 -0.467 1.00 90.12 91 GLY A O 1
ATOM 669 N N . PHE A 1 92 ? 13.630 3.545 1.183 1.00 92.38 92 PHE A N 1
ATOM 670 C CA . PHE A 1 92 ? 13.319 2.578 2.247 1.00 92.38 92 PHE A CA 1
ATOM 671 C C . PHE A 1 92 ? 12.039 2.907 3.030 1.00 92.38 92 PHE A C 1
ATOM 673 O O . PHE A 1 92 ? 11.780 2.312 4.077 1.00 92.38 92 PHE A O 1
ATOM 680 N N . GLU A 1 93 ? 11.264 3.888 2.576 1.00 94.69 93 GLU A N 1
ATOM 681 C CA . GLU A 1 93 ? 10.018 4.306 3.209 1.00 94.69 93 GLU A CA 1
ATOM 682 C C . GLU A 1 93 ? 8.828 3.940 2.330 1.00 94.69 93 GLU A C 1
ATOM 684 O O . GLU A 1 93 ? 8.926 3.876 1.102 1.00 94.69 93 GLU A O 1
ATOM 689 N N . ALA A 1 94 ? 7.685 3.726 2.966 1.00 96.31 94 ALA A N 1
ATOM 690 C CA . ALA A 1 94 ? 6.433 3.489 2.279 1.00 96.31 94 ALA A CA 1
ATOM 691 C C . ALA A 1 94 ? 5.260 4.084 3.050 1.00 96.31 94 ALA A C 1
ATOM 693 O O . ALA A 1 94 ? 5.304 4.222 4.269 1.00 96.31 94 ALA A O 1
ATOM 694 N N . THR A 1 95 ? 4.201 4.457 2.348 1.00 97.12 95 THR A N 1
ATOM 695 C CA . THR A 1 95 ? 2.961 4.919 2.967 1.00 97.12 95 THR A CA 1
ATOM 696 C C . THR A 1 95 ? 1.787 4.192 2.335 1.00 97.12 95 THR A C 1
ATOM 698 O O . THR A 1 95 ? 1.670 4.127 1.111 1.00 97.12 95 THR A O 1
ATOM 701 N N . LEU A 1 96 ? 0.930 3.635 3.186 1.00 97.12 96 LEU A N 1
ATOM 702 C CA . LEU A 1 96 ? -0.346 3.060 2.797 1.00 97.12 96 LEU A CA 1
ATOM 703 C C . LEU A 1 96 ? -1.424 4.126 2.950 1.00 97.12 96 LEU A C 1
ATOM 705 O O . LEU A 1 96 ? -1.614 4.666 4.044 1.00 97.12 96 LEU A O 1
ATOM 709 N N . TYR A 1 97 ? -2.151 4.376 1.874 1.00 96.88 97 TYR A N 1
ATOM 710 C CA . TYR A 1 97 ? -3.303 5.257 1.844 1.00 96.88 97 TYR A CA 1
ATOM 711 C C . TYR A 1 97 ? -4.572 4.470 1.536 1.00 96.88 97 TYR A C 1
ATOM 713 O O . TYR A 1 97 ? -4.534 3.447 0.854 1.00 96.88 97 TYR A O 1
ATOM 721 N N . GLU A 1 98 ? -5.696 4.976 2.024 1.00 96.38 98 GLU A N 1
ATOM 722 C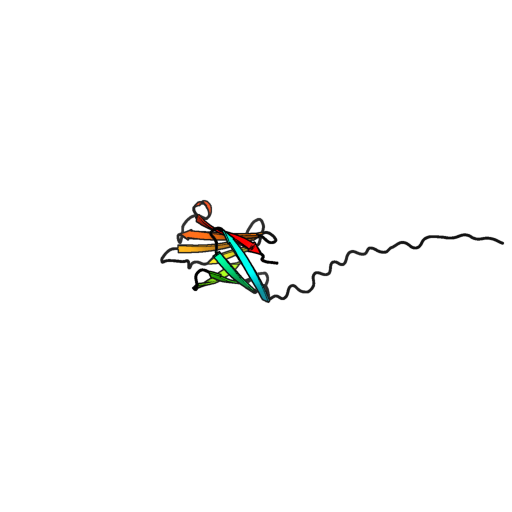 CA . GLU A 1 98 ? -7.031 4.494 1.698 1.00 96.38 98 GLU A CA 1
ATOM 723 C C . GLU A 1 98 ? -7.833 5.625 1.072 1.00 96.38 98 GLU A C 1
ATOM 725 O O . GLU A 1 98 ? -8.070 6.661 1.701 1.00 96.38 98 GLU A O 1
ATOM 730 N N . GLY A 1 99 ? -8.257 5.392 -0.161 1.00 95.38 99 GLY A N 1
ATOM 731 C CA . GLY A 1 99 ? -9.118 6.287 -0.907 1.00 95.38 99 GLY A CA 1
ATOM 732 C C . GLY A 1 99 ? -10.560 5.804 -0.931 1.00 95.38 99 GLY A C 1
ATOM 733 O O . GLY A 1 99 ? -10.970 4.860 -0.244 1.00 95.38 99 GLY A O 1
ATOM 734 N N . THR A 1 100 ? -11.360 6.473 -1.750 1.00 94.38 100 THR A N 1
ATOM 735 C CA . THR A 1 100 ? -12.719 6.040 -2.092 1.00 94.38 100 THR A CA 1
ATOM 736 C C . THR A 1 100 ? -12.787 5.843 -3.598 1.00 94.38 100 THR A C 1
ATOM 738 O O . THR A 1 100 ? -12.180 6.604 -4.346 1.00 94.38 100 THR A O 1
ATOM 741 N N . LYS A 1 101 ? -13.524 4.833 -4.061 1.00 91.31 101 LYS A N 1
ATOM 742 C CA . LYS A 1 101 ? -13.666 4.556 -5.493 1.00 91.31 101 LYS A CA 1
ATOM 743 C C . LYS A 1 101 ? -14.273 5.764 -6.213 1.00 91.31 101 LYS A C 1
ATOM 745 O O . LYS A 1 101 ? -15.330 6.251 -5.819 1.00 91.31 101 LYS A O 1
ATOM 750 N N . GLY A 1 102 ? -13.587 6.256 -7.247 1.00 87.88 102 GLY A N 1
ATOM 751 C CA . GLY A 1 102 ? -13.949 7.491 -7.959 1.00 87.88 102 GLY A CA 1
ATOM 752 C C . GLY A 1 102 ? -13.656 8.792 -7.195 1.00 87.88 102 GLY A C 1
ATOM 753 O O . GLY A 1 102 ? -13.979 9.869 -7.693 1.00 87.88 102 GLY A O 1
ATOM 754 N N . GLY A 1 103 ? -13.064 8.703 -6.002 1.00 87.56 103 GLY A N 1
ATOM 755 C CA . GLY A 1 103 ? -12.572 9.840 -5.233 1.00 87.56 103 GLY A CA 1
ATOM 756 C C . GLY A 1 103 ? -11.261 10.385 -5.792 1.00 87.56 103 GLY A C 1
ATOM 757 O O . GLY A 1 103 ? -10.643 9.799 -6.686 1.00 87.56 103 GLY A O 1
ATOM 758 N N . LYS A 1 104 ? -10.835 11.533 -5.268 1.00 88.19 104 LYS A N 1
ATOM 759 C CA . LYS A 1 104 ? -9.581 12.156 -5.692 1.00 88.19 104 LYS A CA 1
ATOM 760 C C . LYS A 1 104 ? -8.417 11.714 -4.799 1.00 88.19 104 LYS A C 1
ATOM 762 O O . LYS A 1 104 ? -8.599 11.671 -3.587 1.00 88.19 104 LYS A O 1
ATOM 767 N N . PRO A 1 105 ? -7.197 11.538 -5.343 1.00 83.19 105 PRO A N 1
ATOM 768 C CA . PRO A 1 105 ? -6.026 11.155 -4.545 1.00 83.19 105 PRO A CA 1
ATOM 769 C C . PRO A 1 105 ? -5.678 12.130 -3.408 1.00 83.19 105 PRO A C 1
ATOM 771 O O . PRO A 1 105 ? -5.063 11.746 -2.423 1.00 83.19 105 PRO A O 1
ATOM 774 N N . GLU A 1 106 ? -6.054 13.406 -3.537 1.00 86.56 106 GLU A N 1
ATOM 775 C CA . GLU A 1 106 ? -5.865 14.436 -2.501 1.00 86.56 106 GLU A CA 1
ATOM 776 C C . GLU A 1 106 ? -6.741 14.226 -1.254 1.00 86.56 106 GLU A C 1
ATOM 778 O O . GLU A 1 106 ? -6.462 14.794 -0.200 1.00 86.56 106 GLU A O 1
ATOM 783 N N . GLU A 1 107 ? -7.783 13.401 -1.365 1.00 90.31 107 GLU A N 1
ATOM 784 C CA . GLU A 1 107 ? -8.696 13.038 -0.278 1.00 90.31 107 GLU A CA 1
ATOM 785 C C . GLU A 1 107 ? -8.293 11.716 0.397 1.00 90.31 107 GLU A C 1
ATOM 787 O O . GLU A 1 107 ? -8.880 11.340 1.418 1.00 90.31 107 GLU A O 1
ATOM 792 N N . ASP A 1 108 ? -7.300 11.009 -0.155 1.00 93.56 108 ASP A N 1
ATOM 793 C CA . ASP A 1 108 ? -6.851 9.720 0.355 1.00 93.56 108 ASP A CA 1
ATOM 794 C C . ASP A 1 108 ? -6.267 9.869 1.763 1.00 93.56 108 ASP A C 1
ATOM 796 O O . ASP A 1 108 ? -5.419 10.717 2.062 1.00 93.56 108 ASP A O 1
ATOM 800 N N . LYS A 1 109 ? -6.704 8.991 2.662 1.00 95.00 109 LYS A N 1
ATOM 801 C CA . LYS A 1 109 ? -6.294 9.020 4.060 1.00 95.00 109 LYS A CA 1
ATOM 802 C C . LYS A 1 109 ? -5.057 8.162 4.269 1.00 95.00 109 LYS A C 1
ATOM 804 O O . LYS A 1 109 ? -5.065 6.981 3.935 1.00 95.00 109 LYS A O 1
ATOM 809 N N . VAL A 1 110 ? -4.042 8.705 4.940 1.00 96.62 110 VAL A N 1
ATOM 810 C CA . VAL A 1 110 ? -2.904 7.909 5.426 1.00 96.62 110 VAL A CA 1
ATOM 811 C C . VAL A 1 110 ? -3.392 6.888 6.455 1.00 96.62 110 VAL A C 1
ATOM 813 O O . VAL A 1 110 ? -3.958 7.244 7.492 1.00 96.62 110 VAL A O 1
ATOM 816 N N . ILE A 1 111 ? -3.158 5.613 6.164 1.00 96.19 111 ILE A N 1
ATOM 817 C CA . ILE A 1 111 ? -3.464 4.484 7.045 1.00 96.19 111 ILE A CA 1
ATOM 818 C C . ILE A 1 111 ? -2.235 4.069 7.840 1.00 96.19 111 ILE A C 1
ATOM 820 O O . ILE A 1 111 ? -2.348 3.805 9.037 1.00 96.19 111 ILE A O 1
ATOM 824 N N . ALA A 1 112 ? -1.079 4.004 7.182 1.00 96.25 112 ALA A N 1
ATOM 825 C CA . ALA A 1 112 ? 0.171 3.625 7.816 1.00 96.25 112 ALA A CA 1
ATOM 826 C C . ALA A 1 112 ? 1.360 4.285 7.115 1.00 96.25 112 ALA A C 1
ATOM 828 O O . ALA A 1 112 ? 1.409 4.324 5.888 1.00 96.25 112 ALA A O 1
ATOM 829 N N . THR A 1 113 ? 2.336 4.746 7.892 1.00 97.12 113 THR A N 1
ATOM 830 C CA . THR A 1 113 ? 3.646 5.176 7.388 1.00 97.12 113 THR A CA 1
ATOM 831 C C . THR A 1 113 ? 4.690 4.181 7.858 1.00 97.12 113 THR A C 1
ATOM 833 O O . THR A 1 113 ? 4.717 3.802 9.026 1.00 97.12 113 THR A O 1
ATOM 836 N N . CYS A 1 114 ? 5.525 3.727 6.942 1.00 96.69 114 CYS A N 1
ATOM 837 C CA . CYS A 1 114 ? 6.273 2.492 7.040 1.00 96.69 114 CYS A CA 1
ATOM 838 C C . CYS A 1 114 ? 7.736 2.706 6.672 1.00 96.69 114 CYS A C 1
ATOM 840 O O . CYS A 1 114 ? 8.056 3.493 5.783 1.00 96.69 114 CYS A O 1
ATOM 842 N N . LYS A 1 115 ? 8.617 1.945 7.316 1.00 96.75 115 LYS A N 1
ATOM 843 C CA . LYS A 1 115 ? 10.034 1.864 6.971 1.00 96.75 115 LYS A CA 1
ATOM 844 C C . LYS A 1 115 ? 10.442 0.408 6.818 1.00 96.75 115 LYS A C 1
ATOM 846 O O . LYS A 1 115 ? 10.007 -0.430 7.610 1.00 96.75 115 LYS A O 1
ATOM 851 N N . GLU A 1 116 ? 11.253 0.115 5.807 1.00 94.25 116 GLU A N 1
ATOM 852 C CA . GLU A 1 116 ? 11.825 -1.215 5.621 1.00 94.25 116 GLU A CA 1
ATOM 853 C C . GLU A 1 116 ? 12.555 -1.641 6.894 1.00 94.25 116 GLU A C 1
ATOM 855 O O . GLU A 1 116 ? 13.321 -0.880 7.496 1.00 94.25 116 GLU A O 1
ATOM 860 N N . LYS A 1 117 ? 12.266 -2.861 7.331 1.00 88.75 117 LYS A N 1
ATOM 861 C CA . LYS A 1 117 ? 12.971 -3.503 8.422 1.00 88.75 117 LYS A CA 1
ATOM 862 C C . LYS A 1 117 ? 14.260 -4.081 7.841 1.00 88.75 117 LYS A C 1
ATOM 864 O O . LYS A 1 117 ? 14.195 -4.911 6.938 1.00 88.75 117 LYS A O 1
ATOM 869 N N . ALA A 1 118 ? 15.390 -3.578 8.332 1.00 68.31 118 ALA A N 1
ATOM 870 C CA . ALA A 1 118 ? 16.716 -4.099 8.012 1.00 68.31 118 ALA A CA 1
ATOM 871 C C . ALA A 1 118 ? 16.916 -5.514 8.571 1.00 68.31 118 ALA A C 1
ATOM 873 O O . ALA A 1 118 ? 16.295 -5.825 9.620 1.00 68.31 118 ALA A O 1
#

InterPro domains:
  IPR018660 C-type lysozyme inhibitor [PF09864] (29-103)
  IPR036328 C-type lysozyme inhibitor superfamily [G3DSA:2.40.128.200] (23-117)
  IPR036328 C-type lysozyme inhibitor superfamily [SSF141488] (26-102)

Secondary structure (DSSP, 8-state):
----------------------SEEEEEEEEETTEEEEEEEE-SSTTS-EEEEEETTEEEEEEEE--SSSEEEEES--SSTTEEEEEEEETTEEEEEEEETT--GGGPEEEEEEEE--

Radius of gyration: 21.15 Å; chains: 1; bounding box: 88×25×33 Å

Foldseek 3Di:
DDDDDDDDDDPDDDDPVPDPPPQWDWFWKQKPVGWIKIWTWRVVDVVWIWIWIQGPNDIDIWTFDDDPAFTKTKDCDDPDPQKIWIWGDHVQKIWIWIDGRVGDPVPTHTPIIIGTDD

pLDDT: mean 83.54, std 19.14, range [38.0, 97.12]

Organism: NCBI:txid114404